Protein AF-A0AAQ1RV41-F1 (afdb_monomer_lite)

Organism: NCBI:txid1720313

Radius of gyration: 30.12 Å; chains: 1; bounding box: 77×55×77 Å

Secondary structure (DSSP, 8-state):
-EEEEEE-TT-HHHHHHHHHS-HHHHHHHHHHHHHHHHTT-PPP----SPPPS----EEEEEE---HHHHHHHHHS-HHHHHHHHHHHHHHHHHHTTSS------TT----------PPPP-----------------------------------PPPHHHHHHHHHHHHTT--

pLDDT: mean 70.66, std 23.66, range [29.5, 95.12]

Foldseek 3Di:
DKDKAKADLVNQQVQQVVVQDDLVCPQVQLLQLLVQVLVVHQGDDPLPTDGHPDSDIDMDMYDHDDPSSVVVLVVDPPVCSNVVSSVSVVVNCCVVVVGPDDPDDPPPPPPDDDDDDDDDDDDDDDDDDDDDDDDDDDDDDDDDDDDDDDDDDDDDDDDPVNVVVVVVVVVVVPD

Sequence (175 aa):
MRVHLRFSKKDPDLCKWRHSVSGKMLSFYLNSILSAELHNRIAFIPQTVLLSMDESPCDISFHTSSREIEAFVASIPSNQRNKVIKEIIRKHLRNQGVIKSRTVNPFSEEVQMAPDKPIPKRAKVEFVPEKTEHVGFAPAATVRTDKPEQKVDSAGEETDEERELRMALIAMAGE

Structure (mmCIF, N/CA/C/O backbone):
data_AF-A0AAQ1RV41-F1
#
_entry.id   AF-A0AAQ1RV41-F1
#
loop_
_atom_site.group_PDB
_atom_site.id
_atom_site.type_symbol
_atom_site.label_atom_id
_atom_site.label_alt_id
_atom_site.label_comp_id
_atom_site.label_asym_id
_atom_site.label_entity_id
_atom_site.label_seq_id
_atom_site.pdbx_PDB_ins_code
_atom_site.Cartn_x
_atom_site.Cartn_y
_atom_site.Cartn_z
_atom_site.occupancy
_atom_site.B_iso_or_equiv
_atom_site.auth_seq_id
_atom_site.auth_comp_id
_atom_site.auth_asym_id
_atom_site.auth_atom_id
_atom_site.pdbx_PDB_model_num
ATOM 1 N N . MET A 1 1 ? 2.484 -2.536 17.694 1.00 85.25 1 MET A N 1
ATOM 2 C CA . MET A 1 1 ? 1.672 -3.568 17.003 1.00 85.25 1 MET A CA 1
ATOM 3 C C . MET A 1 1 ? 2.377 -4.028 15.728 1.00 85.25 1 MET A C 1
ATOM 5 O O . MET A 1 1 ? 2.944 -3.201 15.020 1.00 85.25 1 MET A O 1
ATOM 9 N N . ARG A 1 2 ? 2.365 -5.336 15.422 1.00 89.31 2 ARG A N 1
ATOM 10 C CA . ARG A 1 2 ? 2.881 -5.884 14.151 1.00 89.31 2 ARG A CA 1
ATOM 11 C C . ARG A 1 2 ? 1.713 -6.272 13.247 1.00 89.31 2 ARG A C 1
ATOM 13 O O . ARG A 1 2 ? 0.820 -7.000 13.673 1.00 89.31 2 ARG A O 1
ATOM 20 N N . VAL A 1 3 ? 1.721 -5.785 12.009 1.00 89.19 3 VAL A N 1
ATOM 21 C CA . VAL A 1 3 ? 0.677 -6.066 11.014 1.00 89.19 3 VAL A CA 1
ATOM 22 C C . VAL A 1 3 ? 1.234 -7.024 9.972 1.00 89.19 3 VAL A C 1
ATOM 24 O O . VAL A 1 3 ? 2.315 -6.791 9.434 1.00 89.19 3 VAL A O 1
ATOM 27 N N . HIS A 1 4 ? 0.489 -8.092 9.686 1.00 92.25 4 HIS A N 1
ATOM 28 C CA . HIS A 1 4 ? 0.826 -9.080 8.666 1.00 92.25 4 HIS A CA 1
ATOM 29 C C . HIS A 1 4 ? -0.117 -8.939 7.470 1.00 92.25 4 HIS A C 1
ATOM 31 O O . HIS A 1 4 ? -1.340 -8.983 7.618 1.00 92.25 4 HIS A O 1
ATOM 37 N N . LEU A 1 5 ? 0.458 -8.781 6.283 1.00 92.50 5 LEU A N 1
ATOM 38 C CA . LEU A 1 5 ? -0.234 -8.735 5.002 1.00 92.50 5 LEU A CA 1
ATOM 39 C C . LEU A 1 5 ? 0.283 -9.867 4.123 1.00 92.50 5 LEU A C 1
ATOM 41 O O . LEU A 1 5 ? 1.458 -10.217 4.170 1.00 92.50 5 LEU A O 1
ATOM 45 N N . ARG A 1 6 ? -0.601 -10.419 3.296 1.00 93.94 6 ARG A N 1
ATOM 46 C CA . ARG A 1 6 ? -0.269 -11.529 2.399 1.00 93.94 6 ARG A CA 1
ATOM 47 C C . ARG A 1 6 ? -0.654 -11.162 0.989 1.00 93.94 6 ARG A C 1
ATOM 49 O O . ARG A 1 6 ? -1.847 -11.094 0.698 1.00 93.94 6 ARG A O 1
ATOM 56 N N . PHE A 1 7 ? 0.319 -10.918 0.124 1.00 93.62 7 PHE A N 1
ATOM 57 C CA . PHE A 1 7 ? 0.084 -10.627 -1.284 1.00 93.62 7 PHE A CA 1
ATOM 58 C C . PHE A 1 7 ? 0.094 -11.940 -2.053 1.00 93.62 7 PHE A C 1
ATOM 60 O O . PHE A 1 7 ? 1.043 -12.719 -2.010 1.00 93.62 7 PHE A O 1
ATOM 67 N N . SER A 1 8 ? -1.037 -12.232 -2.682 1.00 92.00 8 SER A N 1
ATOM 68 C CA . SER A 1 8 ? -1.269 -13.496 -3.371 1.00 92.00 8 SER A CA 1
ATOM 69 C C . SER A 1 8 ? -1.151 -13.311 -4.879 1.00 92.00 8 SER A C 1
ATOM 71 O O . SER A 1 8 ? -1.050 -12.190 -5.367 1.00 92.00 8 SER A O 1
ATOM 73 N N . LYS A 1 9 ? -1.304 -14.397 -5.643 1.00 90.25 9 LYS A N 1
ATOM 74 C CA . LYS A 1 9 ? -1.408 -14.334 -7.112 1.00 90.25 9 LYS A CA 1
ATOM 75 C C . LYS A 1 9 ? -2.549 -13.428 -7.617 1.00 90.25 9 LYS A C 1
ATOM 77 O O . LYS A 1 9 ? -2.559 -13.060 -8.783 1.00 90.25 9 LYS A O 1
ATOM 82 N N . LYS A 1 10 ? -3.521 -13.075 -6.763 1.00 90.75 10 LYS A N 1
ATOM 83 C CA . LYS A 1 10 ? -4.615 -12.140 -7.091 1.00 90.75 10 LYS A CA 1
ATOM 84 C C . LYS A 1 10 ? -4.207 -10.665 -6.991 1.00 90.75 10 LYS A C 1
ATOM 86 O O . LYS A 1 10 ? -4.975 -9.807 -7.417 1.00 90.75 10 LYS A O 1
ATOM 91 N N . ASP A 1 11 ? -3.035 -10.380 -6.427 1.00 92.19 11 ASP A N 1
ATOM 92 C CA . ASP A 1 11 ? -2.535 -9.037 -6.134 1.00 92.19 11 ASP A CA 1
ATOM 93 C C . ASP A 1 11 ? -1.213 -8.736 -6.890 1.00 92.19 11 ASP A C 1
ATOM 95 O O . ASP A 1 11 ? -0.245 -8.301 -6.260 1.00 92.19 11 ASP A O 1
ATOM 99 N N . PRO A 1 12 ? -1.116 -8.984 -8.217 1.00 91.12 12 PRO A N 1
ATOM 100 C CA . PRO A 1 12 ? 0.151 -8.861 -8.946 1.00 91.12 12 PRO A CA 1
ATOM 101 C C . PRO A 1 12 ? 0.691 -7.425 -8.944 1.00 91.12 12 PRO A C 1
ATOM 103 O O . PRO A 1 12 ? 1.897 -7.216 -8.893 1.00 91.12 12 PRO A O 1
ATOM 106 N N . ASP A 1 13 ? -0.198 -6.431 -8.936 1.00 91.44 13 ASP A N 1
ATOM 107 C CA . ASP A 1 13 ? 0.130 -5.010 -8.809 1.00 91.44 13 ASP A CA 1
ATOM 108 C C . ASP A 1 13 ? 0.903 -4.712 -7.517 1.00 91.44 13 ASP A C 1
ATOM 110 O O . ASP A 1 13 ? 1.961 -4.078 -7.537 1.00 91.44 13 ASP A O 1
ATOM 114 N N . LEU A 1 14 ? 0.401 -5.229 -6.396 1.00 92.31 14 LEU A N 1
ATOM 115 C CA . LEU A 1 14 ? 1.016 -5.060 -5.087 1.00 92.31 14 LEU A CA 1
ATOM 116 C C . LEU A 1 14 ? 2.310 -5.868 -4.946 1.00 92.31 14 LEU A C 1
ATOM 118 O O . LEU A 1 14 ? 3.244 -5.379 -4.311 1.00 92.31 14 LEU A O 1
ATOM 122 N N . CYS A 1 15 ? 2.401 -7.060 -5.549 1.00 92.50 15 CYS A N 1
ATOM 123 C CA . CYS A 1 15 ? 3.645 -7.835 -5.587 1.00 92.50 15 CYS A CA 1
ATOM 124 C C . CYS A 1 15 ? 4.754 -7.069 -6.320 1.00 92.50 15 CYS A C 1
ATOM 126 O O . CYS A 1 15 ? 5.833 -6.883 -5.758 1.00 92.50 15 CYS A O 1
ATOM 128 N N . LYS A 1 16 ? 4.475 -6.542 -7.520 1.00 91.19 16 LYS A N 1
ATOM 129 C CA . LYS A 1 16 ? 5.446 -5.740 -8.287 1.00 91.19 16 LYS A CA 1
ATOM 130 C C . LYS A 1 16 ? 5.926 -4.523 -7.516 1.00 91.19 16 LYS A C 1
ATOM 132 O O . LYS A 1 16 ? 7.126 -4.250 -7.464 1.00 91.19 16 LYS A O 1
ATOM 137 N N . TRP A 1 17 ? 4.989 -3.802 -6.897 1.00 90.75 17 TRP A N 1
ATOM 138 C CA . TRP A 1 17 ? 5.325 -2.649 -6.072 1.00 90.75 17 TRP A CA 1
ATOM 139 C C . TRP A 1 17 ? 6.181 -3.057 -4.871 1.00 90.75 17 TRP A C 1
ATOM 141 O O . TRP A 1 17 ? 7.247 -2.481 -4.663 1.00 90.75 17 TRP A O 1
ATOM 151 N N . ARG A 1 18 ? 5.797 -4.106 -4.133 1.00 91.06 18 ARG A N 1
ATOM 152 C CA . ARG A 1 18 ? 6.605 -4.632 -3.025 1.00 91.06 18 ARG A CA 1
ATOM 153 C C . ARG A 1 18 ? 8.022 -4.959 -3.479 1.00 91.06 18 ARG A C 1
ATOM 155 O O . ARG A 1 18 ? 8.961 -4.609 -2.776 1.00 91.06 18 ARG A O 1
ATOM 162 N N . HIS A 1 19 ? 8.179 -5.633 -4.616 1.00 90.88 19 HIS A N 1
ATOM 163 C CA . HIS A 1 19 ? 9.485 -6.034 -5.143 1.00 90.88 19 HIS A CA 1
ATOM 164 C C . HIS A 1 19 ? 10.323 -4.863 -5.660 1.00 90.88 19 HIS A C 1
ATOM 166 O O . HIS A 1 19 ? 11.543 -4.974 -5.696 1.00 90.88 19 HIS A O 1
ATOM 172 N N . SER A 1 20 ? 9.697 -3.741 -6.024 1.00 88.44 20 SER A N 1
ATOM 173 C CA . SER A 1 20 ? 10.413 -2.505 -6.371 1.00 88.44 20 SER A CA 1
ATOM 174 C C . SER A 1 20 ? 10.936 -1.747 -5.146 1.00 88.44 20 SER A C 1
ATOM 176 O O . SER A 1 20 ? 11.885 -0.976 -5.237 1.00 88.44 20 SER A O 1
ATOM 178 N N . VAL A 1 21 ? 10.341 -1.964 -3.973 1.00 87.94 21 VAL A N 1
ATOM 179 C CA . VAL A 1 21 ? 10.689 -1.229 -2.757 1.00 87.94 21 VAL A CA 1
ATOM 180 C C . VAL A 1 21 ? 11.714 -2.008 -1.935 1.00 87.94 21 VAL A C 1
ATOM 182 O O . VAL A 1 21 ? 11.543 -3.189 -1.638 1.00 87.94 21 VAL A O 1
ATOM 185 N N . SER A 1 22 ? 12.770 -1.329 -1.483 1.00 84.38 22 SER A N 1
ATOM 186 C CA . SER A 1 22 ? 13.728 -1.937 -0.558 1.00 84.38 22 SER A CA 1
ATOM 187 C C . SER A 1 22 ? 13.059 -2.277 0.781 1.00 84.38 22 SER A C 1
ATOM 189 O O . SER A 1 22 ? 12.276 -1.497 1.328 1.00 84.38 22 SER A O 1
ATOM 191 N N . GLY A 1 23 ? 13.391 -3.434 1.365 1.00 77.69 23 GLY A N 1
ATOM 192 C CA . GLY A 1 23 ? 12.752 -3.899 2.606 1.00 77.69 23 GLY A CA 1
ATOM 193 C C . GL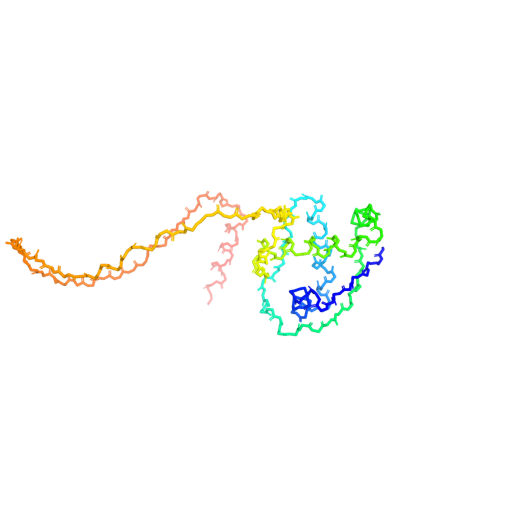Y A 1 23 ? 12.854 -2.910 3.779 1.00 77.69 23 GLY A C 1
ATOM 194 O O . GLY A 1 23 ? 11.932 -2.824 4.588 1.00 77.69 23 GLY A O 1
ATOM 195 N N . LYS A 1 24 ? 13.932 -2.111 3.832 1.00 82.44 24 LYS A N 1
ATOM 196 C CA . LYS A 1 24 ? 14.135 -1.058 4.842 1.00 82.44 24 LYS A CA 1
ATOM 197 C C . LYS A 1 24 ? 13.126 0.092 4.698 1.00 82.44 24 LYS A C 1
ATOM 199 O O . LYS A 1 24 ? 12.642 0.598 5.704 1.00 82.44 24 LYS A O 1
ATOM 204 N N . MET A 1 25 ? 12.771 0.462 3.465 1.00 88.12 25 MET A N 1
ATOM 205 C CA . MET A 1 25 ? 11.838 1.560 3.177 1.00 88.12 25 MET A CA 1
ATOM 206 C C . MET A 1 25 ? 10.375 1.115 3.146 1.00 88.12 25 MET A C 1
ATOM 208 O O . MET A 1 25 ? 9.484 1.928 3.376 1.00 88.12 25 MET A O 1
ATOM 212 N N . LEU A 1 26 ? 10.104 -0.174 2.918 1.00 89.00 26 LEU A N 1
ATOM 213 C CA . LEU A 1 26 ? 8.738 -0.698 2.835 1.00 89.00 26 LEU A CA 1
ATOM 214 C C . LEU A 1 26 ? 7.917 -0.382 4.089 1.00 89.00 26 LEU A C 1
ATOM 216 O O . LEU A 1 26 ? 6.792 0.098 3.987 1.00 89.00 26 LEU A O 1
ATOM 220 N N . SER A 1 27 ? 8.491 -0.602 5.273 1.00 90.25 27 SER A N 1
ATOM 221 C CA . SER A 1 27 ? 7.802 -0.298 6.533 1.00 90.25 27 SER A CA 1
ATOM 222 C C . SER A 1 27 ? 7.527 1.199 6.685 1.00 90.25 27 SER A C 1
ATOM 224 O O . SER A 1 27 ? 6.462 1.575 7.167 1.00 90.25 27 SER A O 1
ATOM 226 N N . PHE A 1 28 ? 8.452 2.058 6.249 1.00 90.69 28 PHE A N 1
ATOM 227 C CA . PHE A 1 28 ? 8.266 3.509 6.272 1.00 90.69 28 PHE A CA 1
ATOM 228 C C . PHE A 1 28 ? 7.118 3.937 5.349 1.00 90.69 28 PHE A C 1
ATOM 230 O O . PHE A 1 28 ? 6.210 4.639 5.788 1.00 90.69 28 PHE A O 1
ATOM 237 N N . TYR A 1 29 ? 7.090 3.446 4.106 1.00 91.31 29 TYR A N 1
ATOM 238 C CA . TYR A 1 29 ? 6.015 3.765 3.165 1.00 91.31 29 TYR A CA 1
ATOM 239 C C . TYR A 1 29 ? 4.660 3.236 3.622 1.00 91.31 29 TYR A C 1
ATOM 241 O O . TYR A 1 29 ? 3.676 3.961 3.535 1.00 91.31 29 TYR A O 1
ATOM 249 N N . LEU A 1 30 ? 4.591 2.017 4.163 1.00 92.06 30 LEU A N 1
ATOM 250 C CA . LEU A 1 30 ? 3.336 1.469 4.683 1.00 92.06 30 LEU A CA 1
ATOM 251 C C . LEU A 1 30 ? 2.801 2.285 5.865 1.00 92.06 30 LEU A C 1
ATOM 253 O O . LEU A 1 30 ? 1.607 2.569 5.913 1.00 92.06 30 LEU A O 1
ATOM 257 N N . ASN A 1 31 ? 3.669 2.719 6.782 1.00 92.62 31 ASN A N 1
ATOM 258 C CA . ASN A 1 31 ? 3.261 3.612 7.867 1.00 92.62 31 ASN A CA 1
ATOM 259 C C . ASN A 1 31 ? 2.820 4.989 7.347 1.00 92.62 31 ASN A C 1
ATOM 261 O O . ASN A 1 31 ? 1.814 5.514 7.815 1.00 92.62 31 ASN A O 1
ATOM 265 N N . SER A 1 32 ? 3.517 5.545 6.352 1.00 92.56 32 SER A N 1
ATOM 266 C CA . SER A 1 32 ? 3.137 6.809 5.707 1.00 92.56 32 SER A CA 1
ATOM 267 C C . SER A 1 32 ? 1.768 6.715 5.021 1.00 92.56 32 SER A C 1
ATOM 269 O O . SER A 1 32 ? 0.919 7.575 5.229 1.00 92.56 32 SER A O 1
ATOM 271 N N . ILE A 1 33 ? 1.506 5.628 4.286 1.00 93.69 33 ILE A N 1
ATOM 272 C CA . ILE A 1 33 ? 0.213 5.339 3.644 1.00 93.69 33 ILE A CA 1
ATOM 273 C C . ILE A 1 33 ? -0.916 5.280 4.674 1.00 93.69 33 ILE A C 1
ATOM 275 O O . ILE A 1 33 ? -1.949 5.916 4.493 1.00 93.69 33 ILE A O 1
ATOM 279 N N . LEU A 1 34 ? -0.732 4.523 5.759 1.00 93.88 34 LEU A N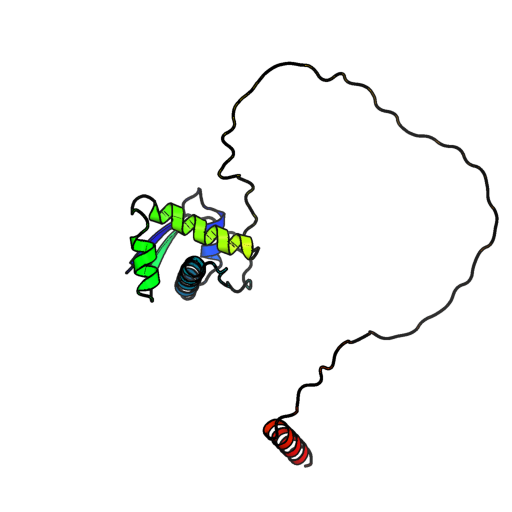 1
ATOM 280 C CA . LEU A 1 34 ? -1.771 4.386 6.781 1.00 93.88 34 LEU A CA 1
ATOM 281 C C . LEU A 1 34 ? -2.003 5.689 7.548 1.00 93.88 34 LEU A C 1
ATOM 283 O O . LEU A 1 34 ? -3.145 6.029 7.840 1.00 93.88 34 LEU A O 1
ATOM 287 N N . SER A 1 35 ? -0.932 6.429 7.839 1.00 93.75 35 SER A N 1
ATOM 288 C CA . SER A 1 35 ? -1.029 7.757 8.441 1.00 93.75 35 SER A CA 1
ATOM 289 C C . SER A 1 35 ? -1.770 8.731 7.523 1.00 93.75 35 SER A C 1
ATOM 291 O O . SER A 1 35 ? -2.641 9.467 7.973 1.00 93.75 35 SER A O 1
ATOM 293 N N . ALA A 1 36 ? -1.487 8.724 6.222 1.00 93.94 36 ALA A N 1
ATOM 294 C CA . ALA A 1 36 ? -2.182 9.589 5.279 1.00 93.94 36 ALA A CA 1
ATOM 295 C C . ALA A 1 36 ? -3.668 9.228 5.149 1.00 93.94 36 ALA A C 1
ATOM 297 O O . ALA A 1 36 ? -4.497 10.135 5.176 1.00 93.94 36 ALA A O 1
ATOM 298 N N . GLU A 1 37 ? -4.014 7.935 5.099 1.00 94.81 37 GLU A N 1
ATOM 299 C CA . GLU A 1 37 ? -5.415 7.490 5.068 1.00 94.81 37 GLU A CA 1
ATOM 300 C C . GLU A 1 37 ? -6.186 7.984 6.296 1.00 94.81 37 GLU A C 1
ATOM 302 O O . GLU A 1 37 ? -7.283 8.516 6.152 1.00 94.81 37 GLU A O 1
ATOM 307 N N . LEU A 1 38 ? -5.586 7.880 7.485 1.00 93.38 38 LEU A N 1
ATOM 308 C CA . LEU A 1 38 ? -6.151 8.397 8.734 1.00 93.38 38 LEU A CA 1
ATOM 309 C C . LEU A 1 38 ? -6.491 9.889 8.668 1.00 93.38 38 LEU A C 1
ATOM 311 O O . LEU A 1 38 ? -7.519 10.320 9.184 1.00 93.38 38 LEU A O 1
ATOM 315 N N . HIS A 1 39 ? -5.636 10.669 8.012 1.00 93.00 39 HIS A N 1
ATOM 316 C CA . HIS A 1 39 ? -5.801 12.111 7.856 1.00 93.00 39 HIS A CA 1
ATOM 317 C C . HIS A 1 39 ? -6.568 12.499 6.582 1.00 93.00 39 HIS A C 1
ATOM 319 O O . HIS A 1 39 ? -6.619 13.684 6.248 1.00 93.00 39 HIS A O 1
ATOM 325 N N . ASN A 1 40 ? -7.144 11.533 5.855 1.00 92.75 40 ASN A N 1
ATOM 326 C CA . ASN A 1 40 ? -7.796 11.732 4.556 1.00 92.75 40 ASN A CA 1
ATOM 327 C C . ASN A 1 40 ? -6.906 12.450 3.520 1.00 92.75 40 ASN A C 1
ATOM 329 O O . ASN A 1 40 ? -7.382 13.230 2.694 1.00 92.75 40 ASN A O 1
ATOM 333 N N . ARG A 1 41 ? -5.598 12.190 3.558 1.00 93.19 41 ARG A N 1
ATOM 334 C CA . ARG A 1 41 ? -4.599 12.698 2.608 1.00 93.19 41 ARG A CA 1
ATOM 335 C C . ARG A 1 41 ? -4.083 11.560 1.736 1.00 93.19 41 ARG A C 1
ATOM 337 O O . ARG A 1 41 ? -4.291 10.389 2.031 1.00 93.19 41 ARG A O 1
ATOM 344 N N . ILE A 1 42 ? -3.369 11.907 0.670 1.00 89.62 42 ILE A N 1
ATOM 345 C CA . ILE A 1 42 ? -2.602 10.940 -0.116 1.00 89.62 42 ILE A CA 1
ATOM 346 C C . ILE A 1 42 ? -1.150 11.012 0.338 1.00 89.62 42 ILE A C 1
ATOM 348 O O . ILE A 1 42 ? -0.517 12.061 0.249 1.00 89.62 42 ILE A O 1
ATOM 352 N N . ALA A 1 43 ? -0.634 9.897 0.853 1.00 88.81 43 ALA A N 1
ATOM 353 C CA . ALA A 1 43 ? 0.788 9.741 1.134 1.00 88.81 43 ALA A CA 1
ATOM 354 C C . ALA A 1 43 ? 1.619 10.032 -0.117 1.00 88.81 43 ALA A C 1
ATOM 356 O O . ALA A 1 43 ? 1.185 9.742 -1.227 1.00 88.81 43 ALA A O 1
ATOM 357 N N . PHE A 1 44 ? 2.830 10.541 0.067 1.00 83.50 44 PHE A N 1
ATOM 358 C CA . PHE A 1 44 ? 3.813 10.659 -1.001 1.00 83.50 44 PHE A CA 1
ATOM 359 C C . PHE A 1 44 ? 4.764 9.461 -0.943 1.00 83.50 44 PHE A C 1
ATOM 361 O O . PHE A 1 44 ? 5.399 9.218 0.086 1.00 83.50 44 PHE A O 1
ATOM 368 N N . ILE A 1 45 ? 4.848 8.692 -2.027 1.00 83.44 45 ILE A N 1
ATOM 369 C CA . ILE A 1 45 ? 5.783 7.578 -2.185 1.00 83.44 45 ILE A CA 1
ATOM 370 C C . ILE A 1 45 ? 6.709 7.971 -3.339 1.00 83.44 45 ILE A C 1
ATOM 372 O O . ILE A 1 45 ? 6.235 8.110 -4.466 1.00 83.44 45 ILE A O 1
ATOM 376 N N . PRO A 1 46 ? 8.014 8.176 -3.086 1.00 71.88 46 PRO A N 1
ATOM 377 C CA . PRO A 1 46 ? 8.960 8.545 -4.129 1.00 71.88 46 PRO A CA 1
ATOM 378 C C . PRO A 1 46 ? 8.861 7.589 -5.325 1.00 71.88 46 PRO A C 1
ATOM 380 O O . PRO A 1 46 ? 9.097 6.388 -5.196 1.00 71.88 46 PRO A O 1
ATOM 383 N N . GLN A 1 47 ? 8.513 8.131 -6.492 1.00 66.19 47 GLN A N 1
ATOM 384 C CA . GLN A 1 47 ? 8.299 7.404 -7.752 1.00 66.19 47 GLN A CA 1
ATOM 385 C C . GLN A 1 47 ? 9.596 6.904 -8.415 1.00 66.19 47 GLN A C 1
ATOM 387 O O . GLN A 1 47 ? 9.626 6.611 -9.606 1.00 66.19 47 GLN A O 1
ATOM 392 N N . THR A 1 48 ? 10.701 6.809 -7.683 1.00 54.81 48 THR A N 1
ATOM 393 C CA . THR A 1 48 ? 12.030 6.634 -8.285 1.00 54.81 48 THR A CA 1
ATOM 394 C C . THR A 1 48 ? 12.309 5.224 -8.800 1.00 54.81 48 THR A C 1
ATOM 396 O O . THR A 1 48 ? 13.386 4.986 -9.341 1.00 54.81 48 THR A O 1
ATOM 399 N N . VAL A 1 49 ? 11.371 4.283 -8.665 1.00 57.62 49 VAL A N 1
ATOM 400 C CA . VAL A 1 49 ? 11.604 2.887 -9.032 1.00 57.62 49 VAL A CA 1
ATOM 401 C C . VAL A 1 49 ? 10.611 2.441 -10.094 1.00 57.62 49 VAL A C 1
ATOM 403 O O . VAL A 1 49 ? 9.399 2.421 -9.875 1.00 57.62 49 VAL A O 1
ATOM 406 N N . LEU A 1 50 ? 11.146 2.041 -11.249 1.00 71.19 50 LEU A N 1
ATOM 407 C CA . LEU A 1 50 ? 10.429 1.199 -12.200 1.00 71.19 50 LEU A CA 1
ATOM 408 C C . LEU A 1 50 ? 9.866 -0.006 -11.437 1.00 71.19 50 LEU A C 1
ATOM 410 O O . LEU A 1 50 ? 10.603 -0.685 -10.723 1.00 71.19 50 LEU A O 1
ATOM 414 N N . LEU A 1 51 ? 8.564 -0.269 -11.566 1.00 82.50 51 LEU A N 1
ATOM 415 C CA . LEU A 1 51 ? 7.961 -1.440 -10.932 1.00 82.50 51 LEU A CA 1
ATOM 416 C C . LEU A 1 51 ? 8.751 -2.701 -11.297 1.00 82.50 51 LEU A C 1
ATOM 418 O O . LEU A 1 51 ? 9.135 -2.891 -12.453 1.00 82.50 51 LEU A O 1
ATOM 422 N N . SER A 1 52 ? 8.962 -3.571 -10.310 1.00 83.12 52 SER A N 1
ATOM 423 C CA . SER A 1 52 ? 9.614 -4.850 -10.557 1.00 83.12 52 SER A CA 1
ATOM 424 C C . SER A 1 52 ? 8.786 -5.682 -11.536 1.00 83.12 52 SER A C 1
ATOM 426 O O . SER A 1 52 ? 7.556 -5.602 -11.556 1.00 83.12 52 SER A O 1
ATOM 428 N N . MET A 1 53 ? 9.461 -6.512 -12.327 1.00 86.25 53 MET A N 1
ATOM 429 C CA . MET A 1 53 ? 8.807 -7.520 -13.165 1.00 86.25 53 MET A CA 1
ATOM 430 C C . MET A 1 53 ? 8.381 -8.754 -12.357 1.00 86.25 53 MET A C 1
ATOM 432 O O . MET A 1 53 ? 7.628 -9.582 -12.861 1.00 86.25 53 MET A O 1
ATOM 436 N N . ASP A 1 54 ? 8.836 -8.875 -11.107 1.00 87.25 54 ASP A N 1
ATOM 437 C CA . ASP A 1 54 ? 8.527 -10.004 -10.235 1.00 87.25 54 ASP A CA 1
ATOM 438 C C . ASP A 1 54 ? 7.116 -9.897 -9.627 1.00 87.25 54 ASP A C 1
ATOM 440 O O . ASP A 1 54 ? 6.802 -8.985 -8.855 1.00 87.25 54 ASP A O 1
ATOM 444 N N . GLU A 1 55 ? 6.274 -10.878 -9.951 1.00 89.69 55 GLU A N 1
ATOM 445 C CA . GLU A 1 55 ? 4.895 -11.029 -9.470 1.00 89.69 55 GLU A CA 1
ATOM 446 C C . GLU A 1 55 ? 4.741 -12.132 -8.409 1.00 89.69 55 GLU A C 1
ATOM 448 O O . GLU A 1 55 ? 3.618 -12.505 -8.052 1.00 89.69 55 GLU A O 1
ATOM 453 N N . SER A 1 56 ? 5.847 -12.686 -7.905 1.00 91.62 56 SER A N 1
ATOM 454 C CA . SER A 1 56 ? 5.806 -13.784 -6.945 1.00 91.62 56 SER A CA 1
ATOM 455 C C . SER A 1 56 ? 4.995 -13.408 -5.688 1.00 91.62 56 SER A C 1
ATOM 457 O O . SER A 1 56 ? 5.089 -12.287 -5.178 1.00 91.62 56 SER A O 1
ATOM 459 N N . PRO A 1 57 ? 4.130 -14.309 -5.178 1.00 93.31 57 PRO A N 1
ATOM 460 C CA . PRO A 1 57 ? 3.409 -14.069 -3.934 1.00 93.31 57 PRO A CA 1
ATOM 461 C C . PRO A 1 57 ? 4.381 -13.802 -2.788 1.00 93.31 57 PRO A C 1
ATOM 463 O O . PRO A 1 57 ? 5.364 -14.522 -2.626 1.00 93.31 57 PRO A O 1
ATOM 466 N N . CYS A 1 58 ? 4.082 -12.801 -1.967 1.00 92.38 58 CYS A N 1
ATOM 467 C CA . CYS A 1 58 ? 4.949 -12.413 -0.865 1.00 92.38 58 CYS A CA 1
ATOM 468 C C . CYS A 1 58 ? 4.152 -12.098 0.401 1.00 92.38 58 CYS A C 1
ATOM 470 O O . CYS A 1 58 ? 3.067 -11.511 0.362 1.00 92.38 58 CYS A O 1
ATOM 472 N N . ASP A 1 59 ? 4.724 -12.479 1.539 1.00 92.69 59 ASP A N 1
ATOM 473 C CA . ASP A 1 59 ? 4.218 -12.112 2.853 1.00 92.69 59 ASP A CA 1
ATOM 474 C C . ASP A 1 59 ? 5.007 -10.914 3.377 1.00 92.69 59 ASP A C 1
ATOM 476 O O . ASP A 1 59 ? 6.237 -10.856 3.305 1.00 92.69 59 ASP A O 1
ATOM 480 N N . ILE A 1 60 ? 4.281 -9.932 3.895 1.00 91.25 60 ILE A N 1
ATOM 481 C CA . ILE A 1 60 ? 4.839 -8.687 4.403 1.00 91.25 60 ILE A CA 1
ATOM 482 C C . ILE A 1 60 ? 4.434 -8.561 5.855 1.00 91.25 60 ILE A C 1
ATOM 484 O O . ILE A 1 60 ? 3.271 -8.727 6.220 1.00 91.25 60 ILE A O 1
ATOM 488 N N . SER A 1 61 ? 5.396 -8.203 6.690 1.00 91.62 61 SER A N 1
ATOM 489 C CA . SER A 1 61 ? 5.114 -7.793 8.053 1.00 91.62 61 SER A CA 1
ATOM 490 C C . SER A 1 61 ? 5.840 -6.499 8.349 1.00 91.62 61 SER A C 1
ATOM 492 O O . SER A 1 61 ? 7.036 -6.408 8.073 1.00 91.62 61 SER A O 1
ATOM 494 N N . PHE A 1 62 ? 5.144 -5.538 8.937 1.00 90.25 62 PHE A N 1
ATOM 495 C CA . PHE A 1 62 ? 5.734 -4.272 9.350 1.00 90.25 62 PHE A CA 1
ATOM 496 C C . PHE A 1 62 ? 5.261 -3.903 10.753 1.00 90.25 62 PHE A C 1
ATOM 498 O O . PHE A 1 62 ? 4.210 -4.354 11.222 1.00 90.25 62 PHE A O 1
ATOM 505 N N . HIS A 1 63 ? 6.081 -3.105 11.429 1.00 89.94 63 HIS A N 1
ATOM 506 C CA . HIS A 1 63 ? 5.756 -2.549 12.732 1.00 89.94 63 HIS A CA 1
ATOM 507 C C . HIS A 1 63 ? 5.116 -1.186 12.542 1.00 89.94 63 HIS A C 1
ATOM 509 O O . HIS A 1 63 ? 5.583 -0.372 11.742 1.00 89.94 63 HIS A O 1
ATOM 515 N N . THR A 1 64 ? 4.045 -0.960 13.283 1.00 87.38 64 THR A N 1
ATOM 516 C CA . THR A 1 64 ? 3.398 0.338 13.355 1.00 87.38 64 THR A CA 1
ATOM 517 C C . THR A 1 64 ? 4.120 1.207 14.378 1.00 87.38 64 THR A C 1
ATOM 519 O O . THR A 1 64 ? 4.408 0.735 15.474 1.00 87.38 64 THR A O 1
ATOM 522 N N . SER A 1 65 ? 4.449 2.448 14.011 1.00 78.94 65 SER A N 1
ATOM 523 C CA . SER A 1 65 ? 5.198 3.380 14.869 1.00 78.94 65 SER A CA 1
ATOM 524 C C . SER A 1 65 ? 4.317 4.357 15.659 1.00 78.94 65 SER A C 1
ATOM 526 O O . SER A 1 65 ? 4.799 4.946 16.621 1.00 78.94 65 SER A O 1
ATOM 528 N N . SER A 1 66 ? 3.044 4.534 15.285 1.00 88.44 66 SER A N 1
ATOM 529 C CA . SER A 1 66 ? 2.114 5.478 15.926 1.00 88.44 66 SER A CA 1
ATOM 530 C C . SER A 1 66 ? 0.902 4.772 16.528 1.00 88.44 66 SER A C 1
ATOM 532 O O . SER A 1 66 ? 0.267 3.953 15.863 1.00 88.44 66 SER A O 1
ATOM 534 N N . ARG A 1 67 ? 0.529 5.164 17.754 1.00 91.31 67 ARG A N 1
ATOM 535 C CA . ARG A 1 67 ? -0.652 4.660 18.477 1.00 91.31 67 ARG A CA 1
ATOM 536 C C . ARG A 1 67 ? -1.960 4.887 17.710 1.00 91.31 67 ARG A C 1
ATOM 538 O O . ARG A 1 67 ? -2.869 4.069 17.803 1.00 91.31 67 ARG A O 1
ATOM 545 N N . GLU A 1 68 ? -2.051 5.962 16.934 1.00 92.94 68 GLU A N 1
ATOM 546 C CA . GLU A 1 68 ? -3.233 6.273 16.118 1.00 92.94 68 GLU A CA 1
ATOM 547 C C . GLU A 1 68 ? -3.407 5.267 14.979 1.00 92.94 68 GLU A C 1
ATOM 549 O O . GLU A 1 68 ? -4.503 4.755 14.754 1.00 92.94 68 GLU A O 1
ATOM 554 N N . ILE A 1 69 ? -2.306 4.912 14.309 1.00 92.25 69 ILE A N 1
ATOM 555 C CA . ILE A 1 69 ? -2.307 3.888 13.259 1.00 92.25 69 ILE A CA 1
ATOM 556 C C . ILE A 1 69 ? -2.666 2.527 13.861 1.00 92.25 69 ILE A C 1
ATOM 558 O O . ILE A 1 69 ? -3.418 1.768 13.255 1.00 92.25 69 ILE A O 1
ATOM 562 N N . GLU A 1 70 ? -2.179 2.219 15.064 1.00 93.00 70 GLU A N 1
ATOM 563 C CA . GLU A 1 70 ? -2.561 0.985 15.757 1.00 93.00 70 GLU A CA 1
ATOM 564 C C . GLU A 1 70 ? -4.063 0.939 16.044 1.00 93.00 70 GLU A C 1
ATOM 566 O O . GLU A 1 70 ? -4.705 -0.066 15.741 1.00 93.00 70 GLU A O 1
ATOM 571 N N . ALA A 1 71 ? -4.636 2.031 16.558 1.00 93.06 71 ALA A N 1
ATOM 572 C CA . ALA A 1 71 ? -6.070 2.137 16.812 1.00 93.06 71 ALA A CA 1
ATOM 573 C C . ALA A 1 71 ? -6.896 2.010 15.521 1.00 93.06 71 ALA A C 1
ATOM 575 O O . ALA A 1 71 ? -7.901 1.299 15.499 1.00 93.06 71 ALA A O 1
ATOM 576 N N . PHE A 1 72 ? -6.444 2.624 14.425 1.00 92.81 72 PHE A N 1
ATOM 577 C CA . PHE A 1 72 ? -7.075 2.503 13.111 1.00 92.81 72 PHE A CA 1
ATOM 578 C C . PHE A 1 72 ? -7.038 1.077 12.565 1.00 92.81 72 PHE A C 1
ATOM 580 O O . PHE A 1 72 ? -8.041 0.542 12.111 1.00 92.81 72 PHE A O 1
ATOM 587 N N . VAL A 1 73 ? -5.888 0.412 12.631 1.00 92.12 73 VAL A N 1
ATOM 588 C CA . VAL A 1 73 ? -5.782 -0.970 12.155 1.00 92.12 73 VAL A CA 1
ATOM 589 C C . VAL A 1 73 ? -6.583 -1.924 13.052 1.00 92.12 73 VAL A C 1
ATOM 591 O O . VAL A 1 73 ? -7.127 -2.923 12.566 1.00 92.12 73 VAL A O 1
ATOM 594 N N . ALA A 1 74 ? -6.670 -1.628 14.350 1.00 92.44 74 ALA A N 1
ATOM 595 C CA . ALA A 1 74 ? -7.466 -2.380 15.311 1.00 92.44 74 ALA A CA 1
ATOM 596 C C . ALA A 1 74 ? -8.979 -2.193 15.116 1.00 92.44 74 ALA A C 1
ATOM 598 O O . ALA A 1 74 ? -9.714 -3.154 15.341 1.00 92.44 74 ALA A O 1
ATOM 599 N N . SER A 1 75 ? -9.439 -1.022 14.656 1.00 93.81 75 SER A N 1
ATOM 600 C CA . SER A 1 75 ? -10.860 -0.774 14.369 1.00 93.81 75 SER A CA 1
ATOM 601 C C . SER A 1 75 ? -11.368 -1.577 13.168 1.00 93.81 75 SER A C 1
ATOM 603 O O . SER A 1 75 ? -12.556 -1.889 13.086 1.00 93.81 75 SER A O 1
ATOM 605 N N . ILE A 1 76 ? -10.472 -1.977 12.259 1.00 93.69 76 ILE A N 1
ATOM 606 C CA . ILE A 1 76 ? -10.812 -2.847 11.134 1.00 93.69 76 ILE A CA 1
ATOM 607 C C . ILE A 1 76 ? -10.981 -4.298 11.628 1.00 93.69 76 ILE A C 1
ATOM 609 O O . ILE A 1 76 ? -10.042 -4.855 12.223 1.00 93.69 76 ILE A O 1
ATOM 613 N N . PRO A 1 77 ? -12.112 -4.967 11.308 1.00 93.19 77 PRO A N 1
ATOM 614 C CA . PRO A 1 77 ? -12.330 -6.375 11.626 1.00 93.19 77 PRO A CA 1
ATOM 615 C C . PRO A 1 77 ? -11.178 -7.259 11.142 1.00 93.19 77 PRO A C 1
ATOM 617 O O . PRO A 1 77 ? -10.707 -7.134 10.008 1.00 93.19 77 PRO A O 1
ATOM 620 N N . SER A 1 78 ? -10.720 -8.180 11.989 1.00 89.62 78 SER A N 1
ATOM 621 C CA . SER A 1 78 ? -9.520 -8.992 11.734 1.00 89.62 78 SER A CA 1
ATOM 622 C C . SER A 1 78 ? -9.590 -9.789 10.424 1.00 89.62 78 SER A C 1
ATOM 624 O O . SER A 1 78 ? -8.599 -9.860 9.696 1.00 89.62 78 SER A O 1
ATOM 626 N N . ASN A 1 79 ? -10.766 -10.319 10.079 1.00 90.44 79 ASN A N 1
ATOM 627 C CA . ASN A 1 79 ? -11.033 -11.054 8.839 1.00 90.44 79 ASN A CA 1
ATOM 628 C C . ASN A 1 79 ? -10.988 -10.173 7.576 1.00 90.44 79 ASN A C 1
ATOM 630 O O . ASN A 1 79 ? -10.732 -10.678 6.485 1.00 90.44 79 ASN A O 1
ATOM 634 N N . GLN A 1 80 ? -11.211 -8.863 7.707 1.00 92.19 80 GLN A N 1
ATOM 635 C CA . GLN A 1 80 ? -11.204 -7.914 6.591 1.00 92.19 80 GLN A CA 1
ATOM 636 C C . GLN A 1 80 ? -9.921 -7.086 6.516 1.00 92.19 80 GLN A C 1
ATOM 638 O O . GLN A 1 80 ? -9.597 -6.571 5.447 1.00 92.19 80 GLN A O 1
ATOM 643 N N . ARG A 1 81 ? -9.151 -7.000 7.606 1.00 93.12 81 ARG A N 1
ATOM 644 C CA . ARG A 1 81 ? -7.948 -6.164 7.735 1.00 93.12 81 ARG A CA 1
ATOM 645 C C . ARG A 1 81 ? -6.984 -6.294 6.558 1.00 93.12 81 ARG A C 1
ATOM 647 O O . ARG A 1 81 ? -6.557 -5.291 6.003 1.00 93.12 81 ARG A O 1
ATOM 654 N N . ASN A 1 82 ? -6.692 -7.519 6.123 1.00 93.50 82 ASN A N 1
ATOM 655 C CA . ASN A 1 82 ? -5.791 -7.759 4.993 1.00 93.50 82 ASN A CA 1
ATOM 656 C C . ASN A 1 82 ? -6.366 -7.201 3.673 1.00 93.50 82 ASN A C 1
ATOM 658 O O . ASN A 1 82 ? -5.656 -6.550 2.913 1.00 93.50 82 ASN A O 1
ATOM 662 N N . LYS A 1 83 ? -7.670 -7.385 3.426 1.00 94.12 83 LYS A N 1
ATOM 663 C CA . LYS A 1 83 ? -8.362 -6.854 2.238 1.00 94.12 83 LYS A CA 1
ATOM 664 C C . LYS A 1 83 ? -8.411 -5.323 2.252 1.00 94.12 83 LYS A C 1
ATOM 666 O O . LYS A 1 83 ? -8.073 -4.704 1.249 1.00 94.12 83 LYS A O 1
ATOM 671 N N . VAL A 1 84 ? -8.809 -4.731 3.376 1.00 95.12 84 VAL A N 1
ATOM 672 C CA . VAL A 1 84 ? -8.956 -3.275 3.527 1.00 95.12 84 VAL A CA 1
ATOM 673 C C . VAL A 1 84 ? -7.608 -2.579 3.381 1.00 95.12 84 VAL A C 1
ATOM 675 O O . VAL A 1 84 ? -7.483 -1.661 2.579 1.00 95.12 84 VAL A O 1
ATOM 678 N N . ILE A 1 85 ? -6.571 -3.059 4.074 1.00 94.56 85 ILE A N 1
ATOM 679 C CA . ILE A 1 85 ? -5.239 -2.449 3.996 1.00 94.56 85 ILE A CA 1
ATOM 680 C C . ILE A 1 85 ? -4.665 -2.552 2.581 1.00 94.56 85 ILE A C 1
ATOM 682 O O . ILE A 1 85 ? -4.099 -1.581 2.087 1.00 94.56 85 ILE A O 1
ATOM 686 N N . LYS A 1 86 ? -4.851 -3.684 1.887 1.00 95.06 86 LYS A N 1
ATOM 687 C CA . LYS A 1 86 ? -4.471 -3.791 0.470 1.00 95.06 86 LYS A CA 1
ATOM 688 C C . LYS A 1 86 ? -5.143 -2.724 -0.385 1.00 95.06 86 LYS A C 1
ATOM 690 O O . LYS A 1 86 ? -4.478 -2.135 -1.229 1.00 95.06 86 LYS A O 1
ATOM 695 N N . GLU A 1 87 ? -6.433 -2.470 -0.179 1.00 95.00 87 GLU A N 1
ATOM 696 C CA . GLU A 1 87 ? -7.143 -1.470 -0.977 1.00 95.00 87 GLU A CA 1
ATOM 697 C C . GLU A 1 87 ? -6.715 -0.041 -0.640 1.00 95.00 87 GLU A C 1
ATOM 699 O O . GLU A 1 87 ? -6.550 0.763 -1.553 1.00 95.00 87 GLU A O 1
ATOM 704 N N . ILE A 1 88 ? -6.418 0.255 0.629 1.00 94.88 88 ILE A N 1
ATOM 705 C CA . ILE A 1 88 ? -5.812 1.533 1.032 1.00 94.88 88 ILE A CA 1
ATOM 706 C C . ILE A 1 88 ? -4.469 1.730 0.320 1.00 94.88 88 ILE A C 1
ATOM 708 O O . ILE A 1 88 ? -4.224 2.794 -0.250 1.00 94.88 88 ILE A O 1
ATOM 712 N N . ILE A 1 89 ? -3.615 0.701 0.295 1.00 93.69 89 ILE A N 1
ATOM 713 C CA . ILE A 1 89 ? -2.337 0.748 -0.427 1.00 93.69 89 ILE A CA 1
ATOM 714 C C . ILE A 1 89 ? -2.590 1.011 -1.916 1.00 93.69 89 ILE A C 1
ATOM 716 O O . ILE A 1 89 ? -1.990 1.920 -2.486 1.00 93.69 89 ILE A O 1
ATOM 720 N N . ARG A 1 90 ? -3.519 0.286 -2.552 1.00 93.62 90 ARG A N 1
ATOM 721 C CA . ARG A 1 90 ? -3.852 0.506 -3.969 1.00 93.62 90 ARG A CA 1
ATOM 722 C C . ARG A 1 90 ? -4.367 1.909 -4.249 1.00 93.62 90 ARG A C 1
ATOM 724 O O . ARG A 1 90 ? -3.933 2.502 -5.228 1.00 93.62 90 ARG A O 1
ATOM 731 N N . LYS A 1 91 ? -5.269 2.439 -3.422 1.00 93.56 91 LYS A N 1
ATOM 732 C CA . LYS A 1 91 ? -5.803 3.806 -3.535 1.00 93.56 91 LYS A CA 1
ATOM 733 C C . LYS A 1 91 ? -4.663 4.821 -3.598 1.00 93.56 91 LYS A C 1
ATOM 735 O O . LYS A 1 91 ? -4.613 5.640 -4.510 1.00 93.56 91 LYS A O 1
ATOM 740 N N . HIS A 1 92 ? -3.704 4.704 -2.685 1.00 92.00 92 HIS A N 1
ATOM 741 C CA . HIS A 1 92 ? -2.537 5.578 -2.637 1.00 92.00 92 HIS A CA 1
ATOM 742 C C . HIS A 1 92 ? -1.631 5.431 -3.858 1.00 92.00 92 HIS A C 1
ATOM 744 O O . HIS A 1 92 ? -1.263 6.428 -4.474 1.00 92.00 92 HIS A O 1
ATOM 750 N N . LEU A 1 93 ? -1.317 4.193 -4.246 1.00 90.00 93 LEU A N 1
ATOM 751 C CA . LEU A 1 93 ? -0.465 3.921 -5.402 1.00 90.00 93 LEU A CA 1
ATOM 752 C C . LEU A 1 93 ? -1.110 4.360 -6.727 1.00 90.00 93 LEU A C 1
ATOM 754 O O . LEU A 1 93 ? -0.404 4.848 -7.605 1.00 90.00 93 LEU A O 1
ATOM 758 N N . ARG A 1 94 ? -2.434 4.219 -6.879 1.00 89.75 94 ARG A N 1
ATOM 759 C CA . ARG A 1 94 ? -3.186 4.676 -8.063 1.00 89.75 94 ARG A CA 1
ATOM 760 C C . ARG A 1 94 ? -3.228 6.196 -8.147 1.00 89.75 94 ARG A C 1
ATOM 762 O O . ARG A 1 94 ? -2.976 6.740 -9.214 1.00 89.75 94 ARG A O 1
ATOM 769 N N . ASN A 1 95 ? -3.493 6.876 -7.031 1.00 89.06 95 ASN A N 1
ATOM 770 C CA . ASN A 1 95 ? -3.546 8.341 -7.000 1.00 89.06 95 ASN A CA 1
ATOM 771 C C . ASN A 1 95 ? -2.192 8.9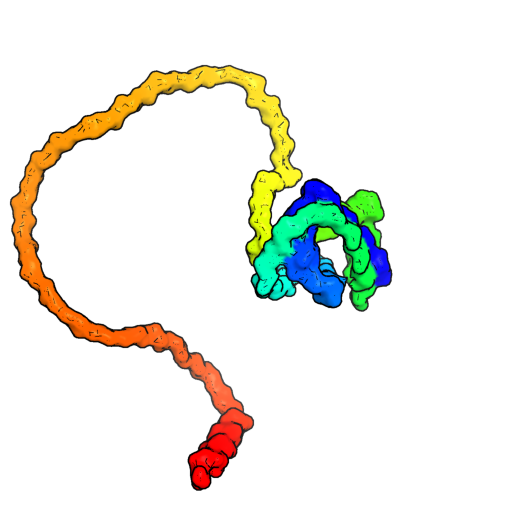78 -7.314 1.00 89.06 95 ASN A C 1
ATOM 773 O O . ASN A 1 95 ? -2.136 10.075 -7.856 1.00 89.06 95 ASN A O 1
ATOM 777 N N . GLN A 1 96 ? -1.109 8.270 -7.011 1.00 85.00 96 GLN A N 1
ATOM 778 C CA . GLN A 1 96 ? 0.237 8.667 -7.391 1.00 85.00 96 GLN A CA 1
ATOM 779 C C . GLN A 1 96 ? 0.654 8.138 -8.767 1.00 85.00 96 GLN A C 1
ATOM 781 O O . GLN A 1 96 ? 1.805 8.301 -9.126 1.00 85.00 96 GLN A O 1
ATOM 786 N N . GLY A 1 97 ? -0.194 7.444 -9.528 1.00 82.38 97 GLY A N 1
ATOM 787 C CA . GLY A 1 97 ? 0.175 6.885 -10.837 1.00 82.38 97 GLY A CA 1
ATOM 788 C C . GLY A 1 97 ? 1.242 5.778 -10.806 1.00 82.38 97 GLY A C 1
ATOM 789 O O . GLY A 1 97 ? 1.749 5.400 -11.858 1.00 82.38 97 GLY A O 1
ATOM 790 N N . VAL A 1 98 ? 1.577 5.237 -9.628 1.00 80.12 98 VAL A N 1
ATOM 791 C CA . VAL A 1 98 ? 2.570 4.160 -9.458 1.00 80.12 98 VAL A CA 1
ATOM 792 C C . VAL A 1 98 ? 2.052 2.850 -10.043 1.00 80.12 98 VAL A C 1
ATOM 794 O O . VAL A 1 98 ? 2.790 2.124 -10.701 1.00 80.12 98 VAL A O 1
ATOM 797 N N . ILE A 1 99 ? 0.770 2.547 -9.825 1.00 81.50 99 ILE A N 1
ATOM 798 C CA . ILE A 1 99 ? 0.093 1.401 -10.439 1.00 81.50 99 ILE A CA 1
ATOM 799 C C . ILE A 1 99 ? -1.031 1.897 -11.342 1.00 81.50 99 ILE A C 1
ATOM 801 O O . ILE A 1 99 ? -1.750 2.839 -11.006 1.00 81.50 99 ILE A O 1
ATOM 805 N N . LYS A 1 100 ? -1.213 1.240 -12.490 1.00 76.62 100 LYS A N 1
ATOM 806 C CA . LYS A 1 100 ? -2.316 1.557 -13.400 1.00 76.62 100 LYS A CA 1
ATOM 807 C C . LYS A 1 100 ? -3.650 1.222 -12.729 1.00 76.62 100 LYS A C 1
ATOM 809 O O . LYS A 1 100 ? -3.789 0.171 -12.098 1.00 76.62 100 LYS A O 1
ATOM 814 N N . SER A 1 101 ? -4.640 2.097 -12.889 1.00 62.91 101 SER A N 1
ATOM 815 C CA . SER A 1 101 ? -6.009 1.826 -12.456 1.00 62.91 101 SER A CA 1
ATOM 816 C C . SER A 1 101 ? -6.520 0.570 -13.152 1.00 62.91 101 SER A C 1
ATOM 818 O O . SER A 1 101 ? -6.658 0.531 -14.372 1.00 62.91 101 SER A O 1
ATOM 820 N N . ARG A 1 102 ? -6.806 -0.474 -12.372 1.00 57.47 102 ARG A N 1
ATOM 821 C CA . ARG A 1 102 ? -7.637 -1.573 -12.852 1.00 57.47 102 ARG A CA 1
ATOM 822 C C . ARG A 1 102 ? -9.066 -1.042 -12.839 1.00 57.47 102 ARG A C 1
ATOM 824 O O . ARG A 1 102 ? -9.591 -0.781 -11.760 1.00 57.47 102 ARG A O 1
ATOM 831 N N . THR A 1 103 ? -9.669 -0.846 -14.005 1.00 42.56 103 THR A N 1
ATOM 832 C CA . THR A 1 103 ? -11.085 -0.487 -14.142 1.00 42.56 103 THR A CA 1
ATOM 833 C C . THR A 1 103 ? -11.925 -1.669 -13.661 1.00 42.56 103 THR A C 1
ATOM 835 O O . THR A 1 103 ? -12.323 -2.528 -14.437 1.00 42.56 103 THR A O 1
ATOM 838 N N . VAL A 1 104 ? -12.118 -1.791 -12.353 1.00 44.69 104 VAL A N 1
ATOM 839 C CA . VAL A 1 104 ? -13.147 -2.660 -11.786 1.00 44.69 104 VAL A CA 1
ATOM 840 C C . VAL A 1 104 ? -13.924 -1.778 -10.839 1.00 44.69 104 VAL A C 1
ATOM 842 O O . VAL A 1 104 ? -13.451 -1.444 -9.755 1.00 44.69 104 VAL A O 1
ATOM 845 N N . ASN A 1 105 ? -15.076 -1.329 -11.321 1.00 41.75 105 ASN A N 1
ATOM 846 C CA . ASN A 1 105 ? -16.038 -0.583 -10.535 1.00 41.75 105 ASN A CA 1
ATOM 847 C C . ASN A 1 105 ? -16.400 -1.435 -9.303 1.00 41.75 105 ASN A C 1
ATOM 849 O O . ASN A 1 105 ? -16.942 -2.527 -9.480 1.00 41.75 105 ASN A O 1
ATOM 853 N N . PRO A 1 106 ? -16.145 -0.986 -8.064 1.00 52.28 106 PRO A N 1
ATOM 854 C CA . PRO A 1 106 ? -16.503 -1.751 -6.868 1.00 52.28 106 PRO A CA 1
ATOM 855 C C . PRO A 1 106 ? -18.020 -1.778 -6.588 1.00 52.28 106 PRO A C 1
ATOM 857 O O . PRO A 1 106 ? -18.431 -2.379 -5.602 1.00 52.28 106 PRO A O 1
ATOM 860 N N . PHE A 1 107 ? -18.834 -1.154 -7.453 1.00 41.47 107 PHE A N 1
ATOM 861 C CA . PHE A 1 107 ? -20.299 -1.064 -7.364 1.00 41.47 107 PHE A CA 1
ATOM 862 C C . PHE A 1 107 ? -21.044 -1.551 -8.617 1.00 41.47 107 PHE A C 1
ATOM 864 O O . PHE A 1 107 ? -22.257 -1.385 -8.700 1.00 41.47 107 PHE A O 1
ATOM 871 N N . SER A 1 108 ? -20.367 -2.145 -9.603 1.00 47.00 108 SER A N 1
ATOM 872 C CA . SER A 1 108 ? -21.077 -2.736 -10.743 1.00 47.00 108 SER A CA 1
ATOM 873 C C . SER A 1 108 ? -21.574 -4.128 -10.364 1.00 47.00 108 SER A C 1
ATOM 875 O O . SER A 1 108 ? -20.974 -5.140 -10.710 1.00 47.00 108 SER A O 1
ATOM 877 N N . GLU A 1 109 ? -22.668 -4.159 -9.610 1.00 42.06 109 GLU A N 1
ATOM 878 C CA . GLU A 1 109 ? -23.587 -5.288 -9.625 1.00 42.06 109 GLU A CA 1
ATOM 879 C C . GLU A 1 109 ? -24.179 -5.322 -11.043 1.00 42.06 109 GLU A C 1
ATOM 881 O O . GLU A 1 109 ? -24.952 -4.449 -11.439 1.00 42.06 109 GLU A O 1
ATOM 886 N N . GLU A 1 110 ? -23.697 -6.253 -11.867 1.00 42.94 110 GLU A N 1
ATOM 887 C CA . GLU A 1 110 ? -24.258 -6.529 -13.186 1.00 42.94 110 GLU A CA 1
ATOM 888 C C . GLU A 1 110 ? -25.683 -7.052 -12.994 1.00 42.94 110 GLU A C 1
ATOM 890 O O . GLU A 1 110 ? -25.922 -8.252 -12.869 1.00 42.94 110 GLU A O 1
ATOM 895 N N . VAL A 1 111 ? -26.649 -6.134 -12.959 1.00 41.09 111 VAL A N 1
ATOM 896 C CA . VAL A 1 111 ? -28.051 -6.469 -13.182 1.00 41.09 111 VAL A CA 1
ATOM 897 C C . VAL A 1 111 ? -28.147 -6.941 -14.629 1.00 41.09 111 VAL A C 1
ATOM 899 O O . VAL A 1 111 ? -28.214 -6.150 -15.569 1.00 41.09 111 VAL A O 1
ATOM 902 N N . GLN A 1 112 ? -28.084 -8.260 -14.797 1.00 41.47 112 GLN A N 1
ATOM 903 C CA . GLN A 1 112 ? -28.388 -8.946 -16.040 1.00 41.47 112 GLN A CA 1
ATOM 904 C C . GLN A 1 112 ? -29.824 -8.606 -16.442 1.00 41.47 112 GLN A C 1
ATOM 906 O O . GLN A 1 112 ? -30.783 -9.138 -15.891 1.00 41.47 112 GLN A O 1
ATOM 911 N N . MET A 1 113 ? -29.968 -7.721 -17.420 1.00 36.56 113 MET A N 1
ATOM 912 C CA . MET A 1 113 ? -31.181 -7.609 -18.217 1.00 36.56 113 MET A CA 1
ATOM 913 C C . MET A 1 113 ? -30.799 -7.945 -19.652 1.00 36.56 113 MET A C 1
ATOM 915 O O . MET A 1 113 ? -30.147 -7.170 -20.346 1.00 36.56 113 MET A O 1
ATOM 919 N N . ALA A 1 114 ? -31.196 -9.132 -20.082 1.00 42.75 114 ALA A N 1
ATOM 920 C CA . ALA A 1 114 ? -31.346 -9.484 -21.485 1.00 42.75 114 ALA A CA 1
ATOM 921 C C . ALA A 1 114 ? -32.736 -10.135 -21.641 1.00 42.75 114 ALA A C 1
ATOM 923 O O . ALA A 1 114 ? -33.217 -10.686 -20.645 1.00 42.75 114 ALA A O 1
ATOM 924 N N . PRO A 1 115 ? -33.371 -10.159 -22.834 1.00 47.22 115 PRO A N 1
ATOM 925 C CA . PRO A 1 115 ? -32.862 -9.757 -24.153 1.00 47.22 115 PRO A CA 1
ATOM 926 C C . PRO A 1 115 ? -33.868 -8.951 -25.033 1.00 47.22 115 PRO A C 1
ATOM 928 O O . PRO A 1 115 ? -34.949 -8.567 -24.600 1.00 47.22 115 PRO A O 1
ATOM 931 N N . ASP A 1 116 ? -33.466 -8.769 -26.299 1.00 35.47 116 ASP A N 1
ATOM 932 C CA . ASP A 1 116 ? -34.240 -8.479 -27.522 1.00 35.47 116 ASP A CA 1
ATOM 933 C C . ASP A 1 116 ? -34.472 -7.026 -27.976 1.00 35.47 116 ASP A C 1
ATOM 935 O O . ASP A 1 116 ? -35.468 -6.380 -27.651 1.00 35.47 116 ASP A O 1
ATOM 939 N N . LYS A 1 117 ? -33.640 -6.585 -28.937 1.00 40.44 117 LYS A N 1
ATOM 940 C CA . LYS A 1 117 ? -34.059 -6.465 -30.355 1.00 40.44 117 LYS A CA 1
ATOM 941 C C . LYS A 1 117 ? -32.877 -6.173 -31.307 1.00 40.44 117 LYS A C 1
ATOM 943 O O . LYS A 1 117 ? -31.889 -5.571 -30.892 1.00 40.44 117 LYS A O 1
ATOM 948 N N . PRO A 1 118 ? -32.956 -6.612 -32.580 1.00 38.56 118 PRO A N 1
ATOM 949 C CA . PRO A 1 118 ? -31.830 -6.624 -33.512 1.00 38.56 118 PRO A CA 1
ATOM 950 C C . PRO A 1 118 ? -31.561 -5.252 -34.149 1.00 38.56 118 PRO A C 1
ATOM 952 O O . PRO A 1 1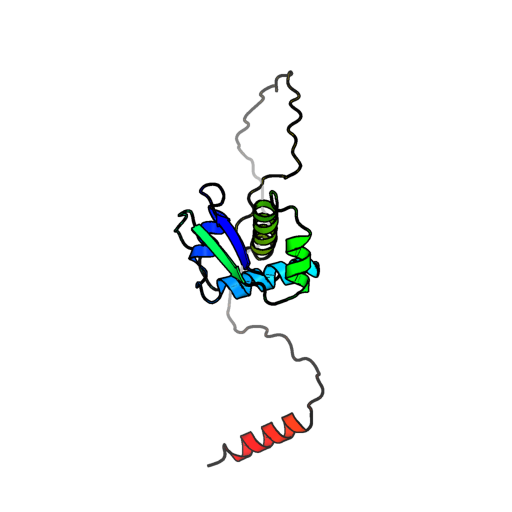18 ? -32.473 -4.539 -34.563 1.00 38.56 118 PRO A O 1
ATOM 955 N N . ILE A 1 119 ? -30.276 -4.922 -34.275 1.00 43.31 119 ILE A N 1
ATOM 956 C CA . ILE A 1 119 ? -29.750 -3.719 -34.934 1.00 43.31 119 ILE A CA 1
ATOM 957 C C . ILE A 1 119 ? -29.844 -3.898 -36.465 1.00 43.31 119 ILE A C 1
ATOM 959 O O . ILE A 1 119 ? -29.280 -4.870 -36.983 1.00 43.31 119 ILE A O 1
ATOM 963 N N . PRO A 1 120 ? -30.481 -2.990 -37.233 1.00 38.94 120 PRO A N 1
ATOM 964 C CA . PRO A 1 120 ? -30.424 -3.036 -38.691 1.00 38.94 120 PRO A CA 1
ATOM 965 C C . PRO A 1 120 ? -29.051 -2.568 -39.195 1.00 38.94 120 PRO A C 1
ATOM 967 O O . PRO A 1 120 ? -28.606 -1.460 -38.900 1.00 38.94 120 PRO A O 1
ATOM 970 N N . LYS A 1 121 ? -28.389 -3.408 -39.998 1.00 46.75 121 LYS A N 1
ATOM 971 C CA . LYS A 1 121 ? -27.161 -3.083 -40.739 1.00 46.75 121 LYS A CA 1
ATOM 972 C C . LYS A 1 121 ? -27.483 -2.193 -41.948 1.00 46.75 121 LYS A C 1
ATOM 974 O O . LYS A 1 121 ? -28.262 -2.598 -42.806 1.00 46.75 121 LYS A O 1
ATOM 979 N N . ARG A 1 122 ? -26.837 -1.030 -42.065 1.00 38.34 122 ARG A N 1
ATOM 980 C CA . ARG A 1 122 ? -26.744 -0.207 -43.293 1.00 38.34 122 ARG A CA 1
ATOM 981 C C . ARG A 1 122 ? -25.687 0.879 -43.052 1.00 38.34 122 ARG A C 1
ATOM 983 O O . ARG A 1 122 ? -25.701 1.461 -41.981 1.00 38.34 122 ARG A O 1
ATOM 990 N N . ALA A 1 123 ? -24.774 1.262 -43.929 1.00 36.34 123 ALA A N 1
ATOM 991 C CA . ALA A 1 123 ? -24.115 0.681 -45.090 1.00 36.34 123 ALA A CA 1
ATOM 992 C C . ALA A 1 123 ? -22.804 1.488 -45.240 1.00 36.34 123 ALA A C 1
ATOM 994 O O . ALA A 1 123 ? -22.738 2.646 -44.831 1.00 36.34 123 ALA A O 1
ATOM 995 N N . LYS A 1 124 ? -21.764 0.867 -45.797 1.00 40.50 124 LYS A N 1
ATOM 996 C CA . LYS A 1 124 ? -20.485 1.498 -46.150 1.00 40.50 124 LYS A CA 1
ATOM 997 C C . LYS A 1 124 ? -20.732 2.551 -47.240 1.00 40.50 124 LYS A C 1
ATOM 999 O O . LYS A 1 124 ? -21.377 2.218 -48.230 1.00 40.50 124 LYS A O 1
ATOM 1004 N N . VAL A 1 125 ? -20.212 3.769 -47.094 1.00 38.81 125 VAL A N 1
ATOM 1005 C CA . VAL A 1 125 ? -20.071 4.699 -48.226 1.00 38.81 125 VAL A CA 1
ATOM 1006 C C . VAL A 1 125 ? -18.633 5.205 -48.236 1.00 38.81 125 VAL A C 1
ATOM 1008 O O . VAL A 1 125 ? -18.215 5.971 -47.372 1.00 38.81 125 VAL A O 1
ATOM 1011 N N . GLU A 1 126 ? -17.868 4.668 -49.183 1.00 36.84 126 GLU A N 1
ATOM 1012 C CA . GLU A 1 126 ? -16.570 5.176 -49.616 1.00 36.84 126 GLU A CA 1
ATOM 1013 C C . GLU A 1 126 ? -16.777 6.421 -50.507 1.00 36.84 126 GLU A C 1
ATOM 1015 O O . GLU A 1 126 ? -17.758 6.488 -51.242 1.00 36.84 126 GLU A O 1
ATOM 1020 N N . PHE A 1 127 ? -15.859 7.387 -50.347 1.00 32.28 127 PHE A N 1
ATOM 1021 C CA . PHE A 1 127 ? -15.264 8.385 -51.273 1.00 32.28 127 PHE A CA 1
ATOM 1022 C C . PHE A 1 127 ? -15.815 8.455 -52.728 1.00 32.28 127 PHE A C 1
ATOM 1024 O O . PHE A 1 127 ? -16.181 7.425 -53.275 1.00 32.28 127 PHE A O 1
ATOM 1031 N N . VAL A 1 128 ? -15.886 9.590 -53.456 1.00 36.00 128 VAL A N 1
ATOM 1032 C CA . VAL A 1 128 ? -14.806 10.430 -54.073 1.00 36.00 128 VAL A CA 1
ATOM 1033 C C . VAL A 1 128 ? -15.424 11.802 -54.585 1.00 36.00 128 VAL A C 1
ATOM 1035 O O . VAL A 1 128 ? -16.575 12.052 -54.237 1.00 36.00 128 VAL A O 1
ATOM 1038 N N . PRO A 1 129 ? -14.761 12.734 -55.338 1.00 53.41 129 PRO A N 1
ATOM 1039 C CA . PRO A 1 129 ? -14.661 14.181 -55.023 1.00 53.41 129 PRO A CA 1
ATOM 1040 C C . PRO A 1 129 ? -15.091 15.161 -56.167 1.00 53.41 129 PRO A C 1
ATOM 1042 O O . PRO A 1 129 ? -15.289 14.744 -57.296 1.00 53.41 129 PRO A O 1
ATOM 1045 N N . GLU A 1 130 ? -15.133 16.483 -55.938 1.00 33.72 130 GLU A N 1
ATOM 1046 C CA . GLU A 1 130 ? -14.991 17.531 -56.994 1.00 33.72 130 GLU A CA 1
ATOM 1047 C C . GLU A 1 130 ? -14.890 18.922 -56.322 1.00 33.72 130 GLU A C 1
ATOM 1049 O O . GLU A 1 130 ? -15.754 19.267 -55.525 1.00 33.72 130 GLU A O 1
ATOM 1054 N N . LYS A 1 131 ? -13.738 19.617 -56.276 1.00 36.88 131 LYS A N 1
ATOM 1055 C CA . LYS A 1 131 ? -13.086 20.527 -57.257 1.00 36.88 131 LYS A CA 1
ATOM 1056 C C . LYS A 1 131 ? -13.943 21.708 -57.751 1.00 36.88 131 LYS A C 1
ATOM 1058 O O . LYS A 1 131 ? -14.841 21.476 -58.537 1.00 36.88 131 LYS A O 1
ATOM 1063 N N . THR A 1 132 ? -13.549 22.935 -57.363 1.00 34.78 132 THR A N 1
ATOM 1064 C CA . THR A 1 132 ? -13.187 24.109 -58.219 1.00 34.78 132 THR A CA 1
ATOM 1065 C C . THR A 1 132 ? -12.876 25.314 -57.305 1.00 34.78 132 THR A C 1
ATOM 1067 O O . THR A 1 132 ? -13.691 25.654 -56.457 1.00 34.78 132 THR A O 1
ATOM 1070 N N . GLU A 1 133 ? -11.615 25.762 -57.209 1.00 33.69 133 GLU A N 1
ATOM 1071 C CA . GLU A 1 133 ? -11.002 26.962 -57.858 1.00 33.69 133 GLU A CA 1
ATOM 1072 C C . GLU A 1 133 ? -10.871 28.125 -56.843 1.00 33.69 133 GLU A C 1
ATOM 1074 O O . GLU A 1 133 ? -11.856 28.577 -56.281 1.00 33.69 133 GLU A O 1
ATOM 1079 N N . HIS A 1 134 ? -9.685 28.435 -56.302 1.00 39.28 134 HIS A N 1
ATOM 1080 C CA . HIS A 1 134 ? -8.539 29.191 -56.859 1.00 39.28 134 HIS A CA 1
ATOM 1081 C C . HIS A 1 134 ? -8.772 30.704 -57.035 1.00 39.28 134 HIS A C 1
ATOM 1083 O O . HIS A 1 134 ? -9.195 31.142 -58.093 1.00 39.28 134 HIS A O 1
ATOM 1089 N N . VAL A 1 135 ? -8.330 31.493 -56.044 1.00 33.41 135 VAL A N 1
ATOM 1090 C CA . VAL A 1 135 ? -7.649 32.798 -56.213 1.00 33.41 135 VAL A CA 1
ATOM 1091 C C . VAL A 1 135 ? -6.621 32.868 -55.066 1.00 33.41 135 VAL A C 1
ATOM 1093 O O . VAL A 1 135 ? -7.009 32.779 -53.908 1.00 33.41 135 VAL A O 1
ATOM 1096 N N . GLY A 1 136 ? -5.316 32.674 -55.308 1.00 29.50 136 GLY A N 1
ATOM 1097 C CA . GLY A 1 136 ? -4.338 33.729 -55.639 1.00 29.50 136 GLY A CA 1
ATOM 1098 C C . GLY A 1 136 ? -3.995 34.523 -54.365 1.00 29.50 136 GLY A C 1
ATOM 1099 O O . GLY A 1 136 ? -4.858 35.217 -53.859 1.00 29.50 136 GLY A O 1
ATOM 1100 N N . PHE A 1 137 ? -2.830 34.425 -53.720 1.00 29.94 137 PHE A N 1
ATOM 1101 C CA . PHE A 1 137 ? -1.464 34.653 -54.202 1.00 29.94 137 PHE A CA 1
ATOM 1102 C C . PHE A 1 137 ? -0.450 34.015 -53.222 1.00 29.94 137 PHE A C 1
ATOM 1104 O O . PHE A 1 137 ? -0.714 33.910 -52.02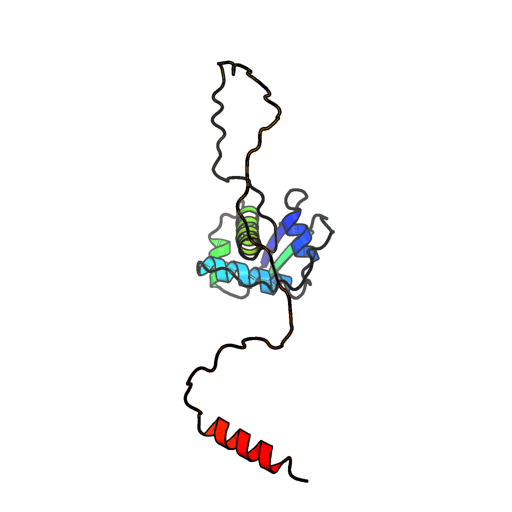7 1.00 29.94 137 PHE A O 1
ATOM 1111 N N . ALA A 1 138 ? 0.708 33.602 -53.738 1.00 33.53 138 ALA A N 1
ATOM 1112 C CA . ALA A 1 138 ? 1.807 32.957 -53.008 1.00 33.53 138 ALA A CA 1
ATOM 1113 C C . ALA A 1 138 ? 2.937 33.979 -52.636 1.00 33.53 138 ALA A C 1
ATOM 1115 O O . ALA A 1 138 ? 2.645 35.169 -52.566 1.00 33.53 138 ALA A O 1
ATOM 1116 N N . PRO A 1 139 ? 4.213 33.590 -52.408 1.00 52.94 139 PRO A N 1
ATOM 1117 C CA . PRO A 1 139 ? 4.850 33.363 -51.097 1.00 52.94 139 PRO A CA 1
ATOM 1118 C C . PRO A 1 139 ? 6.171 34.164 -50.896 1.00 52.94 139 PRO A C 1
ATOM 1120 O O . PRO A 1 139 ? 6.683 34.737 -51.847 1.00 52.94 139 PRO A O 1
ATOM 1123 N N . ALA A 1 140 ? 6.773 34.153 -49.695 1.00 30.16 140 ALA A N 1
ATOM 1124 C CA . ALA A 1 140 ? 8.234 34.281 -49.436 1.00 30.16 140 ALA A CA 1
ATOM 1125 C C . ALA A 1 140 ? 8.464 34.320 -47.907 1.00 30.16 140 ALA A C 1
ATOM 1127 O O . ALA A 1 140 ? 7.870 35.145 -47.229 1.00 30.16 140 ALA A O 1
ATOM 1128 N N . ALA A 1 141 ? 9.086 33.327 -47.267 1.00 34.91 141 ALA A N 1
ATOM 1129 C CA . ALA A 1 141 ? 10.522 33.019 -47.190 1.00 34.91 141 ALA A CA 1
ATOM 1130 C C . ALA A 1 141 ? 11.331 33.958 -46.269 1.00 34.91 141 ALA A C 1
ATOM 1132 O O . ALA A 1 141 ? 11.260 35.174 -46.395 1.00 34.91 141 ALA A O 1
ATOM 1133 N N . THR A 1 142 ? 12.199 33.326 -45.460 1.00 30.34 142 THR A N 1
ATOM 1134 C CA . THR A 1 142 ? 13.310 33.861 -44.632 1.00 30.34 142 THR A CA 1
ATOM 1135 C C . THR A 1 142 ? 12.928 34.458 -43.268 1.00 30.34 142 THR A C 1
ATOM 1137 O O . THR A 1 142 ? 11.858 35.022 -43.133 1.00 30.34 142 THR A O 1
ATOM 1140 N N . VAL A 1 143 ? 13.700 34.391 -42.177 1.00 31.92 143 VAL A N 1
ATOM 1141 C CA . VAL A 1 143 ? 14.955 33.734 -41.756 1.00 31.92 143 VAL A CA 1
ATOM 1142 C C . VAL A 1 143 ? 15.021 33.943 -40.218 1.00 31.92 143 VAL A C 1
ATOM 1144 O O . VAL A 1 143 ? 14.524 34.947 -39.729 1.00 31.92 143 VAL A O 1
ATOM 1147 N N . ARG A 1 144 ? 15.595 32.967 -39.493 1.00 33.31 144 ARG A N 1
ATOM 1148 C CA . ARG A 1 144 ? 16.284 32.987 -38.170 1.00 33.31 144 ARG A CA 1
ATOM 1149 C C . ARG A 1 144 ? 16.073 34.177 -37.209 1.00 33.31 144 ARG A C 1
ATOM 1151 O O . ARG A 1 144 ? 16.392 35.284 -37.602 1.00 33.31 144 ARG A O 1
ATOM 1158 N N . THR A 1 145 ? 15.802 33.895 -35.921 1.00 30.36 145 THR A N 1
ATOM 1159 C CA . THR A 1 145 ? 16.755 34.081 -34.784 1.00 30.36 145 THR A CA 1
ATOM 1160 C C . THR A 1 145 ? 16.147 33.710 -33.417 1.00 30.36 145 THR A C 1
ATOM 1162 O O . THR A 1 145 ? 15.036 34.107 -33.098 1.00 30.36 145 THR A O 1
ATOM 1165 N N . ASP A 1 146 ? 16.926 32.933 -32.661 1.00 31.61 146 ASP A N 1
ATOM 1166 C CA . ASP A 1 146 ? 17.216 32.963 -31.216 1.00 31.61 146 ASP A CA 1
ATOM 1167 C C . ASP A 1 146 ? 16.186 33.316 -30.109 1.00 31.61 146 ASP A C 1
ATOM 1169 O O . ASP A 1 146 ? 15.724 34.445 -29.980 1.00 31.61 146 ASP A O 1
ATOM 1173 N N . LYS A 1 147 ? 16.130 32.364 -29.153 1.00 36.59 147 LYS A N 1
ATOM 1174 C CA . LYS A 1 147 ? 16.215 32.509 -27.675 1.00 36.59 147 LYS A CA 1
ATOM 1175 C C . LYS A 1 147 ? 14.907 32.420 -26.845 1.00 36.59 147 LYS A C 1
ATOM 1177 O O . LYS A 1 147 ? 13.882 32.951 -27.257 1.00 36.59 147 LYS A O 1
ATOM 1182 N N . PRO A 1 148 ? 14.926 31.706 -25.688 1.00 38.44 148 PRO A N 1
ATOM 1183 C CA . PRO A 1 148 ? 13.723 31.304 -24.966 1.00 38.44 148 PRO A CA 1
ATOM 1184 C C . PRO A 1 148 ? 13.259 32.353 -23.950 1.00 38.44 148 PRO A C 1
ATOM 1186 O O . PRO A 1 148 ? 14.066 33.014 -23.297 1.00 38.44 148 PRO A O 1
ATOM 1189 N N . GLU A 1 149 ? 11.944 32.435 -23.767 1.00 33.75 149 GLU A N 1
ATOM 1190 C CA . GLU A 1 149 ? 11.316 33.144 -22.656 1.00 33.75 149 GLU A CA 1
ATOM 1191 C C . GLU A 1 149 ? 11.500 32.337 -21.364 1.00 33.75 149 GLU A C 1
ATOM 1193 O O . GLU A 1 149 ? 10.897 31.279 -21.173 1.00 33.75 149 GLU A O 1
ATOM 1198 N N . GLN A 1 150 ? 12.343 32.845 -20.465 1.00 33.91 150 GLN A N 1
ATOM 1199 C CA . GLN A 1 150 ? 12.367 32.430 -19.069 1.00 33.91 150 GLN A CA 1
ATOM 1200 C C . GLN A 1 150 ? 11.553 33.435 -18.258 1.00 33.91 150 GLN A C 1
ATOM 1202 O O . GLN A 1 150 ? 11.765 34.645 -18.310 1.00 33.91 150 GLN A O 1
ATOM 1207 N N . LYS A 1 151 ? 10.576 32.892 -17.544 1.00 33.53 151 LYS A N 1
ATOM 1208 C CA . LYS A 1 151 ? 9.627 33.596 -16.696 1.00 33.53 151 LYS A CA 1
ATOM 1209 C C . LYS A 1 151 ? 10.146 33.604 -15.255 1.00 33.53 151 LYS A C 1
ATOM 1211 O O . LYS A 1 151 ? 10.728 32.614 -14.819 1.00 33.53 151 LYS A O 1
ATOM 1216 N N . VAL A 1 152 ? 9.714 34.639 -14.535 1.00 40.25 152 VAL A N 1
ATOM 1217 C CA . VAL A 1 152 ? 9.631 34.788 -13.072 1.00 40.25 152 VAL A CA 1
ATOM 1218 C C . VAL A 1 152 ? 10.890 35.341 -12.406 1.00 40.25 152 VAL A C 1
ATOM 1220 O O . VAL A 1 152 ? 11.881 34.640 -12.300 1.00 40.25 152 VAL A O 1
ATOM 1223 N N . ASP A 1 153 ? 10.764 36.540 -11.833 1.00 35.56 153 ASP A N 1
ATOM 1224 C CA . ASP A 1 153 ? 11.245 36.746 -10.471 1.00 35.56 153 ASP A CA 1
ATOM 1225 C C . ASP A 1 153 ? 10.199 37.490 -9.642 1.00 35.56 153 ASP A C 1
ATOM 1227 O O . ASP A 1 153 ? 9.611 38.497 -10.043 1.00 35.56 153 ASP A O 1
ATOM 1231 N N . SER A 1 154 ? 9.917 36.860 -8.509 1.00 38.81 154 SER A N 1
ATOM 1232 C CA . SER A 1 154 ? 8.972 37.235 -7.475 1.00 38.81 154 SER A CA 1
ATOM 1233 C C . SER A 1 154 ? 9.662 38.217 -6.538 1.00 38.81 154 SER A C 1
ATOM 1235 O O . SER A 1 154 ? 10.754 37.937 -6.055 1.00 38.81 154 SER A O 1
ATOM 1237 N N . ALA A 1 155 ? 9.015 39.342 -6.243 1.00 44.41 155 ALA A N 1
ATOM 1238 C CA . ALA A 1 155 ? 9.420 40.215 -5.151 1.00 44.41 155 ALA A CA 1
ATOM 1239 C C . ALA A 1 155 ? 9.191 39.478 -3.819 1.00 44.41 155 ALA A C 1
ATOM 1241 O O . ALA A 1 155 ? 8.051 39.291 -3.396 1.00 44.41 155 ALA A O 1
ATOM 1242 N N . GLY A 1 156 ? 10.274 39.012 -3.204 1.00 44.31 156 GLY A N 1
ATOM 1243 C CA . GLY A 1 156 ? 10.333 38.584 -1.810 1.00 44.31 156 GLY A CA 1
ATOM 1244 C C . GLY A 1 156 ? 11.395 39.424 -1.113 1.00 44.31 156 GLY A C 1
ATOM 1245 O O . GLY A 1 156 ? 12.473 39.612 -1.669 1.00 44.31 156 GLY A O 1
ATOM 1246 N N . GLU A 1 157 ? 11.053 39.996 0.038 1.00 57.19 157 GLU A N 1
ATOM 1247 C CA . GLU A 1 157 ? 11.947 40.821 0.854 1.00 57.19 157 GLU A CA 1
ATOM 1248 C C . GLU A 1 157 ? 13.239 40.057 1.184 1.00 57.19 157 GLU A C 1
ATOM 1250 O O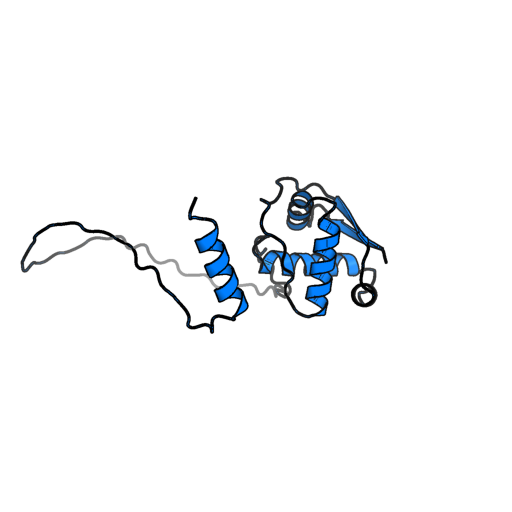 . GLU A 1 157 ? 13.197 38.986 1.787 1.00 57.19 157 GLU A O 1
ATOM 1255 N N . GLU A 1 158 ? 14.377 40.616 0.762 1.00 55.47 158 GLU A N 1
ATOM 1256 C CA . GLU A 1 158 ? 15.722 40.136 1.090 1.00 55.47 158 GLU A CA 1
ATOM 1257 C C . GLU A 1 158 ? 15.923 40.304 2.602 1.00 55.47 158 GLU A C 1
ATOM 1259 O O . GLU A 1 158 ? 15.853 41.417 3.130 1.00 55.47 158 GLU A O 1
ATOM 1264 N N . THR A 1 159 ? 16.108 39.197 3.318 1.00 67.69 159 THR A N 1
ATOM 1265 C CA . THR A 1 159 ? 16.416 39.235 4.749 1.00 67.69 159 THR A CA 1
ATOM 1266 C C . THR A 1 159 ? 17.873 39.663 4.944 1.00 67.69 159 THR A C 1
ATOM 1268 O O . THR A 1 159 ? 18.739 39.339 4.129 1.00 67.69 159 THR A O 1
ATOM 1271 N N . ASP A 1 160 ? 18.168 40.389 6.029 1.00 66.25 160 ASP A N 1
ATOM 1272 C CA . ASP A 1 160 ? 19.519 40.918 6.312 1.00 66.25 160 ASP A CA 1
ATOM 1273 C C . ASP A 1 160 ? 20.611 39.826 6.306 1.00 66.25 160 ASP A C 1
ATOM 1275 O O . ASP A 1 160 ? 21.756 40.086 5.932 1.00 66.25 160 ASP A O 1
ATOM 1279 N N . GLU A 1 161 ? 20.247 38.582 6.626 1.00 68.38 161 GLU A N 1
ATOM 1280 C CA . GLU A 1 161 ? 21.146 37.422 6.592 1.00 68.38 161 GLU A CA 1
ATOM 1281 C C . GLU A 1 161 ? 21.586 37.048 5.162 1.00 68.38 161 GLU A C 1
ATOM 1283 O O . GLU A 1 161 ? 22.731 36.655 4.932 1.00 68.38 161 GLU A O 1
ATOM 1288 N N . GLU A 1 162 ? 20.706 37.205 4.169 1.00 68.88 162 GLU A N 1
ATOM 1289 C CA . GLU A 1 162 ? 20.999 36.882 2.768 1.00 68.88 162 GLU A CA 1
ATOM 1290 C C . GLU A 1 162 ? 21.913 37.943 2.128 1.00 68.88 162 GLU A C 1
ATOM 1292 O O . GLU A 1 162 ? 22.799 37.628 1.323 1.00 68.88 162 GLU A O 1
ATOM 1297 N N . ARG A 1 163 ? 21.779 39.196 2.581 1.00 70.62 163 ARG A N 1
ATOM 1298 C CA . ARG A 1 163 ? 22.674 40.303 2.226 1.00 70.62 163 ARG A CA 1
ATOM 1299 C C . ARG A 1 163 ? 24.087 40.091 2.772 1.00 70.62 163 ARG A C 1
ATOM 1301 O O . ARG A 1 163 ? 25.064 40.327 2.056 1.00 70.62 163 ARG A O 1
ATOM 1308 N N . GLU A 1 164 ? 24.205 39.631 4.015 1.00 74.88 164 GLU A N 1
ATOM 1309 C CA . GLU A 1 164 ? 25.497 39.351 4.649 1.00 74.88 164 GLU A CA 1
ATOM 1310 C C . GLU A 1 164 ? 26.214 38.171 3.973 1.00 74.88 164 GLU A C 1
ATOM 1312 O O . GLU A 1 164 ? 27.404 38.262 3.656 1.00 74.88 164 GLU A O 1
ATOM 1317 N N . LEU A 1 165 ? 25.474 37.113 3.623 1.00 76.62 165 LEU A N 1
ATOM 1318 C CA . LEU A 1 165 ? 26.002 35.970 2.871 1.00 76.62 165 LEU A CA 1
ATOM 1319 C C . LEU A 1 165 ? 26.521 36.365 1.483 1.00 76.62 165 LEU A C 1
ATOM 1321 O O . LEU A 1 165 ? 27.586 35.898 1.074 1.00 76.62 165 LEU A O 1
ATOM 1325 N N . ARG A 1 166 ? 25.823 37.255 0.766 1.00 71.00 166 ARG A N 1
ATOM 1326 C CA . ARG A 1 166 ? 26.286 37.771 -0.535 1.00 71.00 166 ARG A CA 1
ATOM 1327 C C . ARG A 1 166 ? 27.579 38.572 -0.415 1.00 71.00 166 ARG A C 1
ATOM 1329 O O . ARG A 1 166 ? 28.482 38.389 -1.229 1.00 71.00 166 ARG A O 1
ATOM 1336 N N . MET A 1 167 ? 27.693 39.421 0.605 1.00 73.06 167 MET A N 1
ATOM 1337 C CA . MET A 1 167 ? 28.906 40.209 0.843 1.00 73.06 167 MET A CA 1
ATOM 1338 C C . MET A 1 167 ? 30.104 39.322 1.206 1.00 73.06 167 MET A C 1
ATOM 1340 O O . MET A 1 167 ? 31.200 39.536 0.685 1.00 73.06 167 MET A O 1
ATOM 1344 N N . ALA A 1 168 ? 29.896 38.288 2.027 1.00 74.38 168 ALA A N 1
ATOM 1345 C CA . ALA A 1 168 ? 30.938 37.318 2.365 1.00 74.38 168 ALA A CA 1
ATOM 1346 C C . ALA A 1 168 ? 31.432 36.537 1.132 1.00 74.38 168 ALA A C 1
ATOM 1348 O O . ALA A 1 168 ? 32.630 36.303 0.979 1.00 74.38 168 ALA A O 1
ATOM 1349 N N . LEU A 1 169 ? 30.526 36.182 0.216 1.00 70.00 169 LEU A N 1
ATOM 1350 C CA . LEU A 1 169 ? 30.858 35.453 -1.012 1.00 70.00 169 LEU A CA 1
ATOM 1351 C C . LEU A 1 169 ? 31.690 36.295 -1.990 1.00 70.00 169 LEU A C 1
ATOM 1353 O O . LEU A 1 169 ? 32.607 35.777 -2.621 1.00 70.00 169 LEU A O 1
ATOM 1357 N N . ILE A 1 170 ? 31.409 37.598 -2.078 1.00 72.81 170 ILE A N 1
ATOM 1358 C CA . ILE A 1 170 ? 32.179 38.540 -2.906 1.00 72.81 170 ILE A CA 1
ATOM 1359 C C . ILE A 1 170 ? 33.584 38.750 -2.327 1.00 72.81 170 ILE A C 1
ATOM 1361 O O . ILE A 1 170 ? 34.553 38.804 -3.081 1.00 72.81 170 ILE A O 1
ATOM 1365 N N . ALA A 1 171 ? 33.715 38.814 -0.999 1.00 68.44 171 ALA A N 1
ATOM 1366 C CA . ALA A 1 171 ? 35.006 38.992 -0.335 1.00 68.44 171 ALA A CA 1
ATOM 1367 C C . ALA A 1 171 ? 35.950 37.786 -0.502 1.00 68.44 171 ALA A C 1
ATOM 1369 O O . ALA A 1 171 ? 37.162 37.968 -0.535 1.00 68.44 171 ALA A O 1
ATOM 1370 N N . MET A 1 172 ? 35.416 36.567 -0.648 1.00 62.59 172 MET A N 1
ATOM 1371 C CA . MET A 1 172 ? 36.230 35.358 -0.855 1.00 62.59 172 MET A CA 1
ATOM 1372 C C . MET A 1 172 ? 36.597 35.080 -2.320 1.00 62.59 172 MET A C 1
ATOM 1374 O O . MET A 1 172 ? 37.388 34.181 -2.585 1.00 62.59 172 MET A O 1
ATOM 1378 N N . ALA A 1 173 ? 36.034 35.821 -3.277 1.00 58.53 173 ALA A N 1
ATOM 1379 C CA . ALA A 1 173 ? 36.301 35.642 -4.708 1.00 58.53 173 ALA A CA 1
ATOM 1380 C C . ALA A 1 173 ? 37.392 36.593 -5.252 1.00 58.53 173 ALA A C 1
ATOM 1382 O O . ALA A 1 173 ? 37.538 36.720 -6.467 1.00 58.53 173 ALA A O 1
ATOM 1383 N N . GLY A 1 174 ? 38.109 37.291 -4.364 1.00 58.41 174 GLY A N 1
ATOM 1384 C CA . GLY A 1 174 ? 39.067 38.352 -4.691 1.00 58.41 174 GLY A CA 1
ATOM 1385 C C . GLY A 1 174 ? 40.527 38.070 -4.319 1.00 58.41 174 GLY A C 1
ATOM 1386 O O . GLY A 1 174 ? 41.230 39.027 -4.000 1.00 58.41 174 GLY A O 1
ATOM 1387 N N . GLU A 1 175 ? 40.975 36.811 -4.355 1.00 48.28 175 GLU A N 1
ATOM 1388 C CA . GLU A 1 175 ? 42.407 36.445 -4.415 1.00 48.28 175 GLU A CA 1
ATOM 1389 C C . GLU A 1 175 ? 42.754 35.779 -5.751 1.00 48.28 175 GLU A C 1
ATOM 1391 O O . GLU A 1 175 ? 42.002 34.873 -6.182 1.00 48.28 175 GLU A O 1
#